Protein AF-A0A7S1VIX2-F1 (afdb_monomer_lite)

Structure (mmCIF, N/CA/C/O backbone):
data_AF-A0A7S1VIX2-F1
#
_entry.id   AF-A0A7S1VIX2-F1
#
loop_
_atom_site.group_PDB
_atom_site.id
_atom_site.type_symbol
_atom_site.label_atom_id
_atom_site.label_alt_id
_atom_site.label_comp_id
_atom_site.label_asym_id
_atom_site.label_entity_id
_atom_site.label_seq_id
_atom_site.pdbx_PDB_ins_code
_atom_site.Cartn_x
_atom_site.Cartn_y
_atom_site.Cartn_z
_atom_site.occupancy
_atom_site.B_iso_or_equiv
_atom_site.auth_seq_id
_atom_site.auth_comp_id
_atom_site.auth_asym_id
_atom_site.auth_atom_id
_atom_site.pdbx_PDB_model_num
ATOM 1 N N . VAL A 1 1 ? -20.761 10.353 17.813 1.00 47.69 1 VAL A N 1
ATOM 2 C CA . VAL A 1 1 ? -19.403 9.848 17.461 1.00 47.69 1 VAL A CA 1
ATOM 3 C C . VAL A 1 1 ? -19.375 8.431 16.841 1.00 47.69 1 VAL A C 1
ATOM 5 O O . VAL A 1 1 ? -18.425 8.105 16.147 1.00 47.69 1 VAL A O 1
ATOM 8 N N . ARG A 1 2 ? -20.402 7.570 16.990 1.00 49.16 2 ARG A N 1
ATOM 9 C CA . ARG A 1 2 ? -20.325 6.138 16.586 1.00 49.16 2 ARG A CA 1
ATOM 10 C C . ARG A 1 2 ? -20.487 5.814 15.085 1.00 49.16 2 ARG A C 1
ATOM 12 O O . ARG A 1 2 ? -20.202 4.689 14.684 1.00 49.16 2 ARG A O 1
ATOM 19 N N . GLN A 1 3 ? -20.930 6.754 14.248 1.00 45.91 3 GLN A N 1
ATOM 20 C CA . GLN A 1 3 ? -21.204 6.494 12.823 1.00 45.91 3 GLN A CA 1
ATOM 21 C C . GLN A 1 3 ? -19.994 6.694 11.903 1.00 45.91 3 GLN A C 1
ATOM 23 O O . GLN A 1 3 ? -19.964 6.098 10.833 1.00 45.91 3 GLN A O 1
ATOM 28 N N . VAL A 1 4 ? -18.991 7.478 12.308 1.00 48.91 4 VAL A N 1
ATOM 29 C CA . VAL A 1 4 ? -17.835 7.845 11.463 1.00 48.91 4 VAL A CA 1
ATOM 30 C C . VAL A 1 4 ? -16.876 6.663 11.258 1.00 48.91 4 VAL A C 1
ATOM 32 O O . VAL A 1 4 ? -16.377 6.440 10.160 1.00 48.91 4 VAL A O 1
ATOM 35 N N . GLY A 1 5 ? -16.702 5.813 12.274 1.00 53.97 5 GLY A N 1
ATOM 36 C CA . GLY A 1 5 ? -15.805 4.654 12.192 1.00 53.97 5 GLY A CA 1
ATOM 37 C C . GLY A 1 5 ? -16.260 3.552 11.226 1.00 53.97 5 GLY A C 1
ATOM 38 O O . GLY A 1 5 ? -15.424 2.823 10.701 1.00 53.97 5 GLY A O 1
ATOM 39 N N . LYS A 1 6 ? -17.567 3.418 10.950 1.00 57.16 6 LYS A N 1
ATOM 40 C CA . LYS A 1 6 ? -18.074 2.400 10.008 1.00 57.16 6 LYS A CA 1
ATOM 41 C C . LYS A 1 6 ? -17.851 2.786 8.542 1.00 57.16 6 LYS A C 1
ATOM 43 O O . LYS A 1 6 ? -17.625 1.895 7.731 1.00 57.16 6 LYS A O 1
ATOM 48 N N . GLN A 1 7 ? -17.881 4.083 8.233 1.00 62.62 7 GLN A N 1
ATOM 49 C CA . GLN A 1 7 ? -17.789 4.619 6.865 1.00 62.62 7 GLN A CA 1
ATOM 50 C C . GLN A 1 7 ? -16.402 4.349 6.278 1.00 62.62 7 GLN A C 1
ATOM 52 O O . GLN A 1 7 ? -16.271 3.785 5.198 1.00 62.62 7 GLN A O 1
ATOM 57 N N . TYR A 1 8 ? -15.360 4.637 7.060 1.00 70.38 8 TYR A N 1
ATOM 58 C CA . TYR A 1 8 ? -13.983 4.428 6.624 1.00 70.38 8 TYR A CA 1
ATOM 59 C C . TYR A 1 8 ? -13.541 2.973 6.712 1.00 70.38 8 TYR A C 1
ATOM 61 O O . TYR A 1 8 ? -12.614 2.583 6.017 1.00 70.38 8 TYR A O 1
ATOM 69 N N . ARG A 1 9 ? -14.207 2.135 7.518 1.00 73.44 9 ARG A N 1
ATOM 70 C CA . ARG A 1 9 ? -13.800 0.737 7.718 1.00 73.44 9 ARG A CA 1
ATOM 71 C C . ARG A 1 9 ? -13.760 -0.055 6.412 1.00 73.44 9 ARG A C 1
ATOM 73 O O . ARG A 1 9 ? -12.825 -0.824 6.209 1.00 73.44 9 ARG A O 1
ATOM 80 N N . ALA A 1 10 ? -14.751 0.119 5.541 1.00 78.31 10 ALA A N 1
ATOM 81 C CA . ALA A 1 10 ? -14.788 -0.574 4.255 1.00 78.31 10 ALA A CA 1
ATOM 82 C C . ALA A 1 10 ? -13.677 -0.083 3.312 1.00 78.31 10 ALA A C 1
ATOM 84 O O . ALA A 1 10 ? -12.985 -0.900 2.706 1.00 78.31 10 ALA A O 1
ATOM 85 N N . GLU A 1 11 ? -13.457 1.233 3.242 1.00 79.88 11 GLU A N 1
ATOM 86 C CA . GLU A 1 11 ? -12.417 1.841 2.403 1.00 79.88 11 GLU A CA 1
ATOM 87 C C . GLU A 1 11 ? -11.014 1.414 2.856 1.00 79.88 11 GLU A C 1
ATOM 89 O O . GLU A 1 11 ? -10.223 0.930 2.048 1.00 79.88 11 GLU A O 1
ATOM 94 N N . ILE A 1 12 ? -10.767 1.473 4.165 1.00 78.88 12 ILE A N 1
ATOM 95 C CA . ILE A 1 12 ? -9.561 1.009 4.860 1.00 78.88 12 ILE A CA 1
ATOM 96 C C . ILE A 1 12 ? -9.289 -0.462 4.522 1.00 78.88 12 ILE A C 1
ATOM 98 O O . ILE A 1 12 ? -8.222 -0.791 4.009 1.00 78.88 12 ILE A O 1
ATOM 102 N N . LEU A 1 13 ? -10.266 -1.355 4.704 1.00 82.81 13 LEU A N 1
ATOM 103 C CA . LEU A 1 13 ? -10.099 -2.772 4.356 1.00 82.81 13 LEU A CA 1
ATOM 104 C C . LEU A 1 13 ? -9.844 -2.989 2.857 1.00 82.81 13 LEU A C 1
ATOM 106 O O . LEU A 1 13 ? -9.081 -3.884 2.491 1.00 82.81 13 LEU A O 1
ATOM 110 N N . SER A 1 14 ? -10.461 -2.183 1.988 1.00 85.75 14 SER A N 1
ATOM 111 C CA . SER A 1 14 ? -10.232 -2.262 0.543 1.00 85.75 14 SER A CA 1
ATOM 112 C C . SER A 1 14 ? -8.808 -1.843 0.165 1.00 85.75 14 SER A C 1
ATOM 114 O O . SER A 1 14 ? -8.181 -2.511 -0.654 1.00 85.75 14 SER A O 1
ATOM 116 N N . LEU A 1 15 ? -8.278 -0.788 0.791 1.00 84.75 15 LEU A N 1
ATOM 117 C CA . LEU A 1 15 ? -6.915 -0.302 0.579 1.00 84.75 15 LEU A CA 1
ATOM 118 C C . LEU A 1 15 ? -5.894 -1.304 1.109 1.00 84.75 15 LEU A C 1
ATOM 120 O O . LEU A 1 15 ? -4.970 -1.662 0.389 1.00 84.75 15 LEU A O 1
ATOM 124 N N . TYR A 1 16 ? -6.123 -1.846 2.305 1.00 85.31 16 TYR A N 1
ATOM 125 C CA . TYR A 1 16 ? -5.281 -2.896 2.875 1.00 85.31 16 TYR A CA 1
ATOM 126 C C . TYR A 1 16 ? -5.134 -4.091 1.930 1.00 85.31 16 TYR A C 1
ATOM 128 O O . TYR A 1 16 ? -4.024 -4.541 1.656 1.00 85.31 16 TYR A O 1
ATOM 136 N N . ARG A 1 17 ? -6.249 -4.572 1.363 1.00 88.50 17 ARG A N 1
ATOM 137 C CA . ARG A 1 17 ? -6.225 -5.665 0.380 1.00 88.50 17 ARG A CA 1
ATOM 138 C C . ARG A 1 17 ? -5.416 -5.305 -0.865 1.00 88.50 17 ARG A C 1
ATOM 140 O O . ARG A 1 17 ? -4.643 -6.141 -1.322 1.00 88.50 17 ARG A O 1
ATOM 147 N N . ARG A 1 18 ? -5.553 -4.080 -1.384 1.00 89.50 18 ARG A N 1
ATOM 148 C CA . ARG A 1 18 ? -4.775 -3.614 -2.545 1.00 89.50 18 ARG A CA 1
ATOM 149 C C . ARG A 1 18 ? -3.280 -3.533 -2.241 1.00 89.50 18 ARG A C 1
ATOM 151 O O . ARG A 1 18 ? -2.490 -3.968 -3.071 1.00 89.50 18 ARG A O 1
ATOM 158 N N . CYS A 1 19 ? -2.887 -3.055 -1.059 1.00 88.06 19 CYS A N 1
ATOM 159 C CA . CYS A 1 19 ? -1.480 -3.024 -0.649 1.00 88.06 19 CYS A CA 1
ATOM 160 C C . CYS A 1 19 ? -0.888 -4.438 -0.581 1.00 88.06 19 CYS A C 1
ATOM 162 O O . CYS A 1 19 ? 0.170 -4.686 -1.153 1.00 88.06 19 CYS A O 1
ATOM 164 N N . LEU A 1 20 ? -1.604 -5.395 0.023 1.00 90.00 20 LEU A N 1
ATOM 165 C CA . LEU A 1 20 ? -1.158 -6.793 0.067 1.00 90.00 20 LEU A CA 1
ATOM 166 C C . LEU A 1 20 ? -1.050 -7.414 -1.333 1.00 90.00 20 LEU A C 1
ATOM 168 O O . LEU A 1 20 ? -0.081 -8.106 -1.633 1.00 90.00 20 LEU A O 1
ATOM 172 N N . GLN A 1 21 ? -2.029 -7.160 -2.205 1.00 90.94 21 GLN A N 1
ATOM 173 C CA . GLN A 1 21 ? -1.991 -7.626 -3.592 1.00 90.94 21 GLN A CA 1
ATOM 174 C C . GLN A 1 21 ? -0.804 -7.033 -4.355 1.00 90.94 21 GLN A C 1
ATOM 176 O O . GLN A 1 21 ? -0.125 -7.759 -5.074 1.00 90.94 21 GLN A O 1
ATOM 181 N N . SER A 1 22 ? -0.520 -5.743 -4.170 1.00 88.69 22 SER A N 1
ATOM 182 C CA . SER A 1 22 ? 0.626 -5.082 -4.796 1.00 88.69 22 SER A CA 1
ATOM 183 C C . SER A 1 22 ? 1.956 -5.634 -4.277 1.00 88.69 22 SER A C 1
ATOM 185 O O . SER A 1 22 ? 2.867 -5.873 -5.068 1.00 88.69 22 SER A O 1
ATOM 187 N N . ALA A 1 23 ? 2.056 -5.924 -2.975 1.00 89.38 23 ALA A N 1
ATOM 188 C CA . ALA A 1 23 ? 3.252 -6.524 -2.381 1.00 89.38 23 ALA A CA 1
ATOM 189 C C . ALA A 1 23 ? 3.515 -7.927 -2.937 1.00 89.38 23 ALA A C 1
ATOM 191 O O . ALA A 1 23 ? 4.654 -8.276 -3.226 1.00 89.38 23 ALA A O 1
ATOM 192 N N . ASN A 1 24 ? 2.460 -8.705 -3.190 1.00 89.31 24 ASN A N 1
ATOM 193 C CA . ASN A 1 24 ? 2.585 -10.023 -3.816 1.00 89.31 24 ASN A CA 1
ATOM 194 C C . ASN A 1 24 ? 3.068 -9.980 -5.275 1.00 89.31 24 ASN A C 1
ATOM 196 O O . ASN A 1 24 ? 3.536 -10.996 -5.777 1.00 89.31 24 ASN A O 1
ATOM 200 N N . ARG A 1 25 ? 2.995 -8.826 -5.954 1.00 90.88 25 ARG A N 1
ATOM 201 C CA . ARG A 1 25 ? 3.554 -8.640 -7.307 1.00 90.88 25 ARG A CA 1
ATOM 202 C C . ARG A 1 25 ? 5.060 -8.351 -7.299 1.00 90.88 25 ARG A C 1
ATOM 204 O O . ARG A 1 25 ? 5.653 -8.203 -8.370 1.00 90.88 25 ARG A O 1
ATOM 211 N N . ILE A 1 26 ? 5.676 -8.230 -6.121 1.00 89.00 26 ILE A N 1
ATOM 212 C CA . ILE A 1 26 ? 7.122 -8.047 -5.984 1.00 89.00 26 ILE A CA 1
ATOM 213 C C . ILE A 1 26 ? 7.807 -9.408 -6.209 1.00 89.00 26 ILE A C 1
ATOM 215 O O . ILE A 1 26 ? 7.519 -10.358 -5.470 1.00 89.00 26 ILE A O 1
ATOM 219 N N . PRO A 1 27 ? 8.692 -9.524 -7.218 1.00 85.56 27 PRO A N 1
ATOM 220 C CA . PRO A 1 27 ? 9.361 -10.782 -7.543 1.00 85.56 27 PRO A CA 1
ATOM 221 C C . PRO A 1 27 ? 10.390 -11.180 -6.479 1.00 85.56 27 PRO A C 1
ATOM 223 O O . PRO A 1 27 ? 10.502 -12.359 -6.156 1.00 85.56 27 PRO A O 1
ATOM 226 N N . ASP A 1 28 ? 11.081 -10.201 -5.890 1.00 92.75 28 ASP A N 1
ATOM 227 C CA . 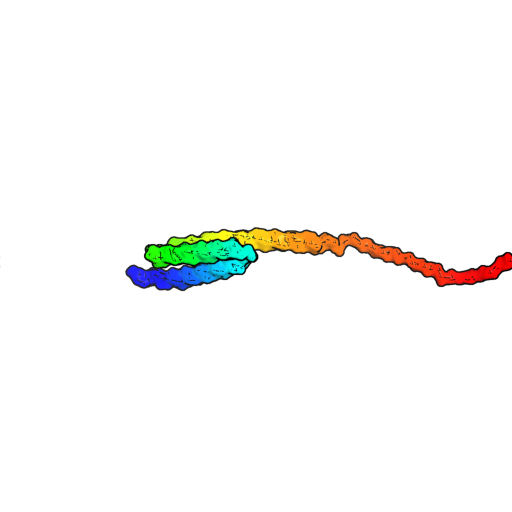ASP A 1 28 ? 12.047 -10.418 -4.814 1.00 92.75 28 ASP A CA 1
ATOM 228 C C . ASP A 1 28 ? 11.348 -10.824 -3.506 1.00 92.75 28 ASP A C 1
ATOM 230 O O . ASP A 1 28 ? 10.479 -10.113 -2.994 1.00 92.75 28 ASP A O 1
ATOM 234 N N . GLU A 1 29 ? 11.729 -11.980 -2.962 1.00 89.12 29 GLU A N 1
ATOM 235 C CA . GLU A 1 29 ? 11.126 -12.552 -1.756 1.00 89.12 29 GLU A CA 1
ATOM 236 C C . GLU A 1 29 ? 11.381 -11.741 -0.489 1.00 89.12 29 GLU A C 1
ATOM 238 O O . GLU A 1 29 ? 10.472 -11.581 0.330 1.00 89.12 29 GLU A O 1
ATOM 243 N N . SER A 1 30 ? 12.588 -11.200 -0.344 1.00 89.31 30 SER A N 1
ATOM 244 C CA . SER A 1 30 ? 12.987 -10.411 0.819 1.00 89.31 30 SER A CA 1
ATOM 245 C C . SER A 1 30 ? 12.236 -9.081 0.848 1.00 89.31 30 SER A C 1
ATOM 247 O O . SER A 1 30 ? 11.616 -8.720 1.851 1.00 89.31 30 SER A O 1
ATOM 249 N N . GLN A 1 31 ? 12.181 -8.388 -0.292 1.00 83.50 31 GLN A N 1
ATOM 250 C CA . GLN A 1 31 ? 11.416 -7.156 -0.442 1.00 83.50 31 GLN A CA 1
ATOM 251 C C . GLN A 1 31 ? 9.918 -7.409 -0.289 1.00 83.50 31 GLN A C 1
ATOM 253 O O . GLN A 1 31 ? 9.238 -6.638 0.388 1.00 83.50 31 GLN A O 1
ATOM 258 N N . ARG A 1 32 ? 9.389 -8.499 -0.857 1.00 92.88 32 ARG A N 1
ATOM 259 C CA . ARG A 1 32 ? 7.985 -8.888 -0.678 1.00 92.88 32 ARG A CA 1
ATOM 260 C C . ARG A 1 32 ? 7.651 -9.086 0.799 1.00 92.88 32 ARG A C 1
ATOM 262 O O . ARG A 1 32 ? 6.664 -8.523 1.271 1.00 92.88 32 ARG A O 1
ATOM 269 N N . ALA A 1 33 ? 8.468 -9.841 1.532 1.00 89.19 33 ALA A N 1
ATOM 270 C CA . ALA A 1 33 ? 8.276 -10.069 2.962 1.00 89.19 33 ALA A CA 1
ATOM 271 C C . ALA A 1 33 ? 8.340 -8.758 3.761 1.00 89.19 33 ALA A C 1
ATOM 273 O O . ALA A 1 33 ? 7.456 -8.495 4.577 1.00 89.19 33 ALA A O 1
ATOM 274 N N . MET A 1 34 ? 9.321 -7.900 3.464 1.00 90.94 34 MET A N 1
ATOM 275 C CA . MET A 1 34 ? 9.466 -6.585 4.090 1.00 90.94 34 MET A CA 1
ATOM 276 C C . MET A 1 34 ? 8.222 -5.710 3.875 1.00 90.94 34 MET A C 1
ATOM 278 O O . MET A 1 34 ? 7.677 -5.174 4.839 1.00 90.94 34 MET A O 1
ATOM 282 N N . TYR A 1 35 ? 7.735 -5.583 2.636 1.00 87.75 35 TYR A N 1
ATOM 283 C CA . TYR A 1 35 ? 6.557 -4.764 2.334 1.00 87.75 35 TYR A CA 1
ATOM 284 C C . TYR A 1 35 ? 5.277 -5.333 2.952 1.00 87.75 35 TYR A C 1
ATOM 286 O O . TYR A 1 35 ? 4.468 -4.572 3.483 1.00 87.75 35 TYR A O 1
ATOM 294 N N . LEU A 1 36 ? 5.101 -6.658 2.947 1.00 89.00 36 LEU A N 1
ATOM 295 C CA . LEU A 1 36 ? 3.965 -7.302 3.611 1.00 89.00 36 LEU A CA 1
ATOM 296 C C . LEU A 1 36 ? 3.953 -7.011 5.115 1.00 89.00 36 LEU A C 1
ATOM 298 O O . LEU A 1 36 ? 2.897 -6.685 5.666 1.00 89.00 36 LEU A O 1
ATOM 302 N N . GLU A 1 37 ? 5.107 -7.102 5.773 1.00 90.38 37 GLU A N 1
ATOM 303 C CA . GLU A 1 37 ? 5.217 -6.857 7.209 1.00 90.38 37 GLU A CA 1
ATOM 304 C C . GLU A 1 37 ? 5.036 -5.376 7.551 1.00 90.38 37 GLU A C 1
ATOM 306 O O . GLU A 1 37 ? 4.320 -5.040 8.497 1.00 90.38 37 GLU A O 1
ATOM 311 N N . TYR A 1 38 ? 5.582 -4.475 6.732 1.00 86.44 38 TYR A N 1
ATOM 312 C CA . TYR A 1 38 ? 5.395 -3.034 6.885 1.00 86.44 38 TYR A CA 1
ATOM 313 C C . TYR A 1 38 ? 3.918 -2.633 6.751 1.00 86.44 38 TYR A C 1
ATOM 315 O O . TYR A 1 38 ? 3.377 -1.927 7.608 1.00 86.44 38 TYR A O 1
ATOM 323 N N . THR A 1 39 ? 3.219 -3.154 5.735 1.00 86.81 39 THR A N 1
ATOM 324 C CA . THR A 1 39 ? 1.782 -2.919 5.543 1.00 86.81 39 THR A CA 1
ATOM 325 C C . THR A 1 39 ? 0.954 -3.480 6.704 1.00 86.81 39 THR A C 1
ATOM 327 O O . THR A 1 39 ? 0.031 -2.812 7.169 1.00 86.81 39 THR A O 1
ATOM 330 N N . ARG A 1 40 ? 1.272 -4.678 7.214 1.00 87.56 40 ARG A N 1
ATOM 331 C CA . ARG A 1 40 ? 0.586 -5.274 8.379 1.00 87.56 40 ARG A CA 1
ATOM 332 C C . ARG A 1 40 ? 0.791 -4.454 9.650 1.00 87.56 40 ARG A C 1
ATOM 334 O O . ARG A 1 40 ? -0.176 -4.190 10.367 1.00 87.56 40 ARG A O 1
ATOM 341 N N . SER A 1 41 ? 2.029 -4.043 9.904 1.00 84.12 41 SER A N 1
ATOM 342 C CA . SER A 1 41 ? 2.429 -3.298 11.099 1.00 84.12 41 SER A CA 1
ATOM 343 C C . SER A 1 41 ? 1.767 -1.925 11.149 1.00 84.12 41 SER A C 1
ATOM 345 O O . SER A 1 41 ? 1.126 -1.598 12.149 1.00 84.12 41 SER A O 1
ATOM 347 N N . GLY A 1 42 ? 1.820 -1.170 10.044 1.00 79.38 42 GLY A N 1
ATOM 348 C CA . GLY A 1 42 ? 1.170 0.139 9.947 1.00 79.38 42 GLY A CA 1
ATOM 349 C C . GLY A 1 42 ? -0.335 0.050 10.199 1.00 79.38 42 GLY A C 1
ATOM 350 O O . GLY A 1 42 ? -0.889 0.803 10.997 1.00 79.38 42 GLY A O 1
ATOM 351 N N . PHE A 1 43 ? -0.997 -0.957 9.624 1.00 77.50 43 PHE A N 1
ATOM 352 C CA . PHE A 1 43 ? -2.432 -1.151 9.820 1.00 77.50 43 PHE A CA 1
ATOM 353 C C . PHE A 1 43 ? -2.819 -1.521 11.252 1.00 77.50 43 PHE A C 1
ATOM 355 O O . PHE A 1 43 ? -3.862 -1.090 11.752 1.00 77.50 43 PHE A O 1
ATOM 362 N N . ARG A 1 44 ? -2.001 -2.346 11.912 1.00 77.19 44 ARG A N 1
ATOM 363 C CA . ARG A 1 44 ? -2.230 -2.763 13.298 1.00 77.19 44 ARG A CA 1
ATOM 364 C C . ARG A 1 44 ? -2.106 -1.570 14.242 1.00 77.19 44 ARG A C 1
ATOM 366 O O . ARG A 1 44 ? -3.003 -1.356 15.055 1.00 77.19 44 ARG A O 1
ATOM 373 N N . GLN A 1 45 ? -1.068 -0.761 14.050 1.00 69.38 45 GLN A N 1
ATOM 374 C CA 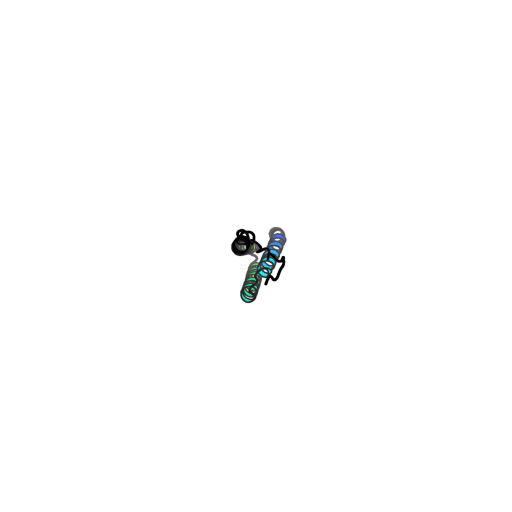. GLN A 1 45 ? -0.783 0.420 14.859 1.00 69.38 45 GLN A CA 1
ATOM 375 C C . GLN A 1 45 ? -1.884 1.484 14.716 1.00 69.38 45 GLN A C 1
ATOM 377 O O . GLN A 1 45 ? -2.382 2.004 15.712 1.00 69.38 45 GLN A O 1
ATOM 382 N N . SER A 1 46 ? -2.384 1.733 13.501 1.00 63.78 46 SER A N 1
ATOM 383 C CA . SER A 1 46 ? -3.500 2.671 13.322 1.00 63.78 46 SER A CA 1
ATOM 384 C C . SER A 1 46 ? -4.843 2.149 13.849 1.00 63.78 46 SER A C 1
ATOM 386 O O . SER A 1 46 ? -5.714 2.942 14.211 1.00 63.78 46 SER A O 1
ATOM 388 N N . ARG A 1 47 ? -5.036 0.821 13.903 1.00 65.06 47 ARG A N 1
ATOM 389 C CA . ARG A 1 47 ? -6.240 0.208 14.489 1.00 65.06 47 ARG A CA 1
ATOM 390 C C . ARG A 1 47 ? -6.282 0.379 16.007 1.00 65.06 47 ARG A C 1
ATOM 392 O O . ARG A 1 47 ? -7.370 0.553 16.548 1.00 65.06 47 ARG A O 1
ATOM 399 N N . GLU A 1 48 ? -5.129 0.330 16.667 1.00 63.69 48 GLU A N 1
ATOM 400 C CA . GLU A 1 48 ? -5.000 0.550 18.113 1.00 63.69 48 GLU A CA 1
ATOM 401 C C . GLU A 1 48 ? -5.177 2.023 18.494 1.00 63.69 48 GLU A C 1
ATOM 403 O O . GLU A 1 48 ? -5.800 2.319 19.509 1.00 63.69 48 GLU A O 1
ATOM 408 N N . LEU A 1 49 ? -4.726 2.949 17.643 1.00 58.81 49 LEU A N 1
ATOM 409 C CA . LEU A 1 49 ? -4.810 4.390 17.904 1.00 58.81 49 LEU A CA 1
ATOM 410 C C . LEU A 1 49 ? -6.170 5.021 17.551 1.00 58.81 49 LEU A C 1
ATOM 412 O O . LEU A 1 49 ? -6.393 6.198 17.814 1.00 58.81 49 LEU A O 1
ATOM 416 N N . GLY A 1 50 ? -7.097 4.279 16.935 1.00 63.75 50 GLY A N 1
ATOM 417 C CA . GLY A 1 50 ? -8.387 4.827 16.489 1.00 63.75 50 GLY A CA 1
ATOM 418 C C . GLY A 1 50 ? -8.280 5.858 15.350 1.00 63.75 50 GLY A C 1
ATOM 419 O O . GLY A 1 50 ? -9.294 6.412 14.917 1.00 63.75 50 GLY A O 1
ATOM 420 N N . GLU A 1 51 ? -7.081 6.087 14.809 1.00 66.06 51 GLU A N 1
ATOM 421 C CA . GLU A 1 51 ? -6.783 7.074 13.766 1.00 66.06 51 GLU A CA 1
ATOM 422 C C . GLU A 1 51 ? -7.044 6.512 12.360 1.00 66.06 51 GLU A C 1
ATOM 424 O O . GLU A 1 51 ? -6.171 6.461 11.493 1.00 66.06 51 GLU A O 1
ATOM 429 N N . ALA A 1 52 ? -8.290 6.105 12.112 1.00 65.75 52 ALA A N 1
ATOM 430 C CA . ALA A 1 52 ? -8.740 5.556 10.830 1.00 65.75 52 ALA A CA 1
ATOM 431 C C . ALA A 1 52 ? -8.355 6.441 9.623 1.00 65.75 52 ALA A C 1
ATOM 433 O O . ALA A 1 52 ? -8.025 5.932 8.556 1.00 65.75 52 ALA A O 1
ATOM 434 N N . LYS A 1 53 ? -8.356 7.769 9.799 1.00 66.44 53 LYS A N 1
ATOM 435 C CA . LYS A 1 53 ? -8.017 8.737 8.746 1.00 66.44 53 LYS A CA 1
ATOM 436 C C . LYS A 1 53 ? -6.525 8.737 8.393 1.00 66.44 53 LYS A C 1
ATOM 438 O O . LYS A 1 53 ? -6.190 8.829 7.217 1.00 66.44 53 LYS A O 1
ATOM 443 N N . ARG A 1 54 ? -5.644 8.589 9.387 1.00 71.62 54 ARG A N 1
ATOM 444 C CA . ARG A 1 54 ? -4.190 8.551 9.181 1.00 71.62 54 ARG A CA 1
ATOM 445 C C . ARG A 1 54 ? -3.757 7.243 8.523 1.00 71.62 54 ARG A C 1
ATOM 447 O O . ARG A 1 54 ? -3.027 7.274 7.544 1.00 71.62 54 ARG A O 1
ATOM 454 N N . ALA A 1 55 ? -4.345 6.123 8.951 1.00 68.50 55 ALA A N 1
ATOM 455 C CA . ALA A 1 55 ? -4.168 4.815 8.309 1.00 68.50 55 ALA A CA 1
ATOM 456 C C . ALA A 1 55 ? -4.503 4.843 6.810 1.00 68.50 55 ALA A C 1
ATOM 458 O O . ALA A 1 55 ? -3.842 4.217 5.985 1.00 68.50 55 ALA A O 1
ATOM 459 N N . LEU A 1 56 ? -5.581 5.554 6.470 1.00 70.44 56 LEU A N 1
ATOM 460 C CA . LEU A 1 56 ? -6.087 5.670 5.109 1.00 70.44 56 LEU A CA 1
ATOM 461 C C . LEU A 1 56 ? -5.129 6.487 4.235 1.00 70.44 56 LEU A C 1
ATOM 463 O O . LEU A 1 56 ? -4.914 6.134 3.078 1.00 70.44 56 LEU A O 1
ATOM 467 N N . GLN A 1 57 ? -4.535 7.538 4.798 1.00 79.44 57 GLN A N 1
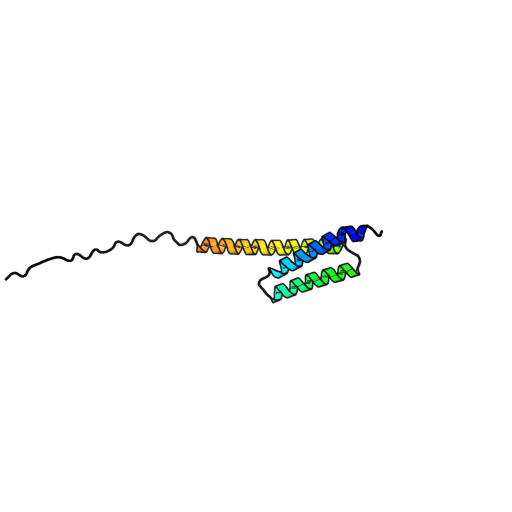ATOM 468 C CA . GLN A 1 57 ? -3.538 8.352 4.114 1.00 79.44 57 GLN A CA 1
ATOM 469 C C . GLN A 1 57 ? -2.230 7.580 3.896 1.00 79.44 57 GLN A C 1
ATOM 471 O O . GLN A 1 57 ? -1.803 7.449 2.752 1.00 79.44 57 GLN A O 1
ATOM 476 N N . ASP A 1 58 ? -1.686 6.946 4.936 1.00 78.44 58 ASP A N 1
ATOM 477 C CA . ASP A 1 58 ? -0.461 6.142 4.828 1.00 78.44 58 ASP A CA 1
ATOM 478 C C . ASP A 1 58 ? -0.616 4.990 3.819 1.00 78.44 58 ASP A C 1
ATOM 480 O O . ASP A 1 58 ? 0.278 4.725 3.011 1.00 78.44 58 ASP A O 1
ATOM 484 N N . ALA A 1 59 ? -1.773 4.315 3.817 1.00 77.19 59 ALA A N 1
ATOM 485 C CA . ALA A 1 59 ? -2.058 3.241 2.867 1.00 77.19 59 ALA A CA 1
ATOM 486 C C . ALA A 1 59 ? -2.148 3.743 1.416 1.00 77.19 59 ALA A C 1
ATOM 488 O O . ALA A 1 59 ? -1.692 3.048 0.506 1.00 77.19 59 ALA A O 1
ATOM 489 N N . LYS A 1 60 ? -2.711 4.940 1.186 1.00 82.94 60 LYS A N 1
ATOM 490 C CA . LYS A 1 60 ? -2.753 5.564 -0.148 1.00 82.94 60 LYS A CA 1
ATOM 491 C C . LYS A 1 60 ? -1.348 5.895 -0.641 1.00 82.94 60 LYS A C 1
ATOM 493 O O . LYS A 1 60 ? -0.994 5.487 -1.742 1.00 82.94 60 LYS A O 1
ATOM 498 N N . GLU A 1 61 ? -0.527 6.522 0.194 1.00 85.75 61 GLU A N 1
ATOM 499 C CA . GLU A 1 61 ? 0.852 6.867 -0.167 1.00 85.75 61 GLU A CA 1
ATOM 500 C C . GLU A 1 61 ? 1.717 5.626 -0.435 1.00 85.75 61 GLU A C 1
ATOM 502 O O . GLU A 1 61 ? 2.560 5.620 -1.332 1.00 85.75 61 GLU A O 1
ATOM 507 N N . GLN A 1 62 ? 1.537 4.547 0.336 1.00 83.69 62 GLN A N 1
ATOM 508 C CA . GLN A 1 62 ? 2.211 3.276 0.050 1.00 83.69 62 GLN A CA 1
ATOM 509 C C . GLN A 1 62 ? 1.782 2.706 -1.303 1.00 83.69 62 GLN A C 1
ATOM 511 O O . GLN A 1 62 ? 2.640 2.324 -2.097 1.00 83.69 62 GLN A O 1
ATOM 516 N N . LEU A 1 63 ? 0.479 2.684 -1.595 1.00 86.75 63 LEU A N 1
ATOM 517 C CA . LEU A 1 63 ? -0.033 2.163 -2.860 1.00 86.75 63 LEU A CA 1
ATOM 518 C C . LEU A 1 63 ? 0.484 2.967 -4.062 1.00 86.75 63 LEU A C 1
ATOM 520 O O . LEU A 1 63 ? 0.880 2.374 -5.064 1.00 86.75 63 LEU A O 1
ATOM 524 N N . GLU A 1 64 ? 0.519 4.296 -3.957 1.00 87.31 64 GLU A N 1
ATOM 525 C CA . GLU A 1 64 ? 1.065 5.175 -4.997 1.00 87.31 64 GLU A CA 1
ATOM 526 C C . GLU A 1 64 ? 2.548 4.901 -5.253 1.00 87.31 64 GLU A C 1
ATOM 528 O O . GLU A 1 64 ? 2.941 4.706 -6.404 1.00 87.31 64 GLU A O 1
ATOM 533 N N . ARG A 1 65 ? 3.357 4.781 -4.192 1.00 85.62 65 ARG A N 1
ATOM 534 C CA . ARG A 1 65 ? 4.779 4.423 -4.314 1.00 85.62 65 ARG A CA 1
ATOM 535 C C . ARG A 1 65 ? 4.967 3.080 -5.013 1.00 85.62 65 ARG A C 1
ATOM 537 O O . ARG A 1 65 ? 5.787 2.970 -5.919 1.00 85.62 65 ARG A O 1
ATOM 544 N N . MET A 1 66 ? 4.193 2.065 -4.636 1.00 82.88 66 MET A N 1
ATOM 545 C CA . MET A 1 66 ? 4.295 0.744 -5.259 1.00 82.88 66 MET A CA 1
ATOM 546 C C . MET A 1 66 ? 3.892 0.775 -6.733 1.00 82.88 66 MET A C 1
ATOM 548 O O . MET A 1 66 ? 4.587 0.201 -7.565 1.00 82.88 66 MET A O 1
ATOM 552 N N . ASN A 1 67 ? 2.800 1.465 -7.068 1.00 84.31 67 ASN A N 1
ATOM 553 C CA . ASN A 1 67 ? 2.357 1.607 -8.453 1.00 84.31 67 ASN A CA 1
ATOM 554 C C . ASN A 1 67 ? 3.396 2.333 -9.308 1.00 84.31 67 ASN A C 1
ATOM 556 O O . ASN A 1 67 ? 3.638 1.913 -10.435 1.00 84.31 67 ASN A O 1
ATOM 560 N N . TYR A 1 68 ? 4.040 3.364 -8.760 1.00 85.81 68 TYR A N 1
ATOM 561 C CA . TYR A 1 68 ? 5.136 4.059 -9.427 1.00 85.81 68 TYR A CA 1
ATOM 562 C C . TYR A 1 68 ? 6.317 3.121 -9.714 1.00 85.81 68 TYR A C 1
ATOM 564 O O . TYR A 1 68 ? 6.810 3.061 -10.838 1.00 85.81 68 TYR A O 1
ATOM 572 N N . TYR A 1 69 ? 6.746 2.316 -8.739 1.00 85.12 69 TYR A N 1
ATOM 573 C CA . TYR A 1 69 ? 7.819 1.348 -8.984 1.00 85.12 69 TYR A CA 1
ATOM 574 C C . TYR A 1 69 ? 7.432 0.288 -10.021 1.00 85.12 69 TYR A C 1
ATOM 576 O O . TYR A 1 69 ? 8.251 -0.048 -10.880 1.00 85.12 69 TYR A O 1
ATOM 584 N N . HIS A 1 70 ? 6.189 -0.204 -9.989 1.00 83.50 70 HIS A N 1
ATOM 585 C CA . HIS A 1 70 ? 5.690 -1.144 -10.996 1.00 83.50 70 HIS A CA 1
ATOM 586 C C . HIS A 1 70 ? 5.652 -0.516 -12.389 1.00 83.50 70 HIS A C 1
ATOM 588 O O . HIS A 1 70 ? 6.088 -1.161 -13.335 1.00 83.50 70 HIS A O 1
ATOM 594 N N . SER A 1 71 ? 5.212 0.738 -12.530 1.00 84.81 71 SER A N 1
ATOM 595 C CA . SER A 1 71 ? 5.144 1.396 -13.840 1.00 84.81 71 SER A CA 1
ATOM 596 C C . SER A 1 71 ? 6.528 1.596 -14.452 1.00 84.81 71 SER A C 1
ATOM 598 O O . SER A 1 71 ? 6.717 1.336 -15.636 1.00 84.81 71 SER A O 1
ATOM 600 N N . ILE A 1 72 ? 7.517 1.993 -13.644 1.00 86.75 72 ILE A N 1
ATOM 601 C CA . ILE A 1 72 ? 8.906 2.125 -14.101 1.00 86.75 72 ILE A CA 1
ATOM 602 C C . ILE A 1 72 ? 9.480 0.761 -14.506 1.00 86.75 72 ILE A C 1
ATOM 604 O O . ILE A 1 72 ? 10.194 0.666 -15.503 1.00 86.75 72 ILE A O 1
ATOM 608 N N . ARG A 1 73 ? 9.168 -0.307 -13.761 1.00 86.25 73 ARG A N 1
ATOM 609 C CA . ARG A 1 73 ? 9.623 -1.663 -14.096 1.00 86.25 73 ARG A CA 1
ATOM 610 C C . ARG A 1 73 ? 8.992 -2.172 -15.390 1.00 86.25 73 ARG A C 1
ATOM 612 O O . ARG A 1 73 ? 9.718 -2.601 -16.278 1.00 86.25 73 ARG A O 1
ATOM 619 N N . GLU A 1 74 ? 7.670 -2.071 -15.518 1.00 84.88 74 GLU A N 1
ATOM 620 C CA . GLU A 1 74 ? 6.937 -2.480 -16.721 1.00 84.88 74 GLU A CA 1
ATOM 621 C C . GLU A 1 74 ? 7.401 -1.692 -17.954 1.00 84.88 74 GLU A C 1
ATOM 623 O O . GLU A 1 74 ? 7.509 -2.257 -19.039 1.00 84.88 74 GLU A O 1
ATOM 628 N N . GLN A 1 75 ? 7.713 -0.401 -17.806 1.00 83.62 75 GLN A N 1
ATOM 629 C CA . GLN A 1 75 ? 8.253 0.404 -18.900 1.00 83.62 75 GLN A CA 1
ATOM 630 C C . GLN A 1 75 ? 9.641 -0.082 -19.339 1.00 83.62 75 GLN A C 1
ATOM 632 O O . GLN A 1 75 ? 9.860 -0.285 -20.532 1.00 83.62 75 GLN A O 1
ATOM 637 N N . LYS A 1 76 ? 10.544 -0.359 -18.390 1.00 81.44 76 LYS A N 1
ATOM 638 C CA . LYS A 1 76 ? 11.864 -0.937 -18.694 1.00 81.44 76 LYS A CA 1
ATOM 639 C C . LYS A 1 76 ? 11.763 -2.311 -19.357 1.00 81.44 76 LYS A C 1
ATOM 641 O O . LYS A 1 76 ? 12.513 -2.595 -20.285 1.00 81.44 76 LYS A O 1
ATOM 646 N N . GLU A 1 77 ? 10.838 -3.157 -18.904 1.00 80.06 77 GLU A N 1
ATOM 647 C CA . GLU A 1 77 ? 10.575 -4.465 -19.516 1.00 80.06 77 GLU A CA 1
ATOM 648 C C . GLU A 1 77 ? 10.081 -4.308 -20.966 1.00 80.06 77 GLU A C 1
ATOM 650 O O . GLU A 1 77 ? 10.589 -4.988 -21.858 1.00 80.06 77 GLU A O 1
ATOM 655 N N . ARG A 1 78 ? 9.166 -3.363 -21.235 1.00 79.44 78 ARG A N 1
ATOM 656 C CA . ARG A 1 78 ? 8.682 -3.073 -22.598 1.00 79.44 78 ARG A CA 1
ATOM 657 C C . ARG A 1 78 ? 9.793 -2.580 -23.517 1.00 79.44 78 ARG A C 1
ATOM 659 O O . ARG A 1 78 ? 9.921 -3.091 -24.628 1.00 79.44 78 ARG A O 1
ATOM 666 N N . GLU A 1 79 ? 10.604 -1.631 -23.059 1.00 78.19 79 GLU A N 1
ATOM 667 C CA . GLU A 1 79 ? 11.741 -1.100 -23.820 1.00 78.19 79 GLU A CA 1
ATOM 668 C C . GLU A 1 79 ? 12.766 -2.202 -24.139 1.00 78.19 79 GLU A C 1
ATOM 670 O O . GLU A 1 79 ? 13.217 -2.309 -25.279 1.00 78.19 79 GLU A O 1
ATOM 675 N N . ALA A 1 80 ? 13.054 -3.094 -23.184 1.00 73.12 80 ALA A N 1
ATOM 676 C CA . ALA A 1 80 ? 13.927 -4.246 -23.406 1.00 73.12 80 ALA A CA 1
ATOM 677 C C . ALA A 1 80 ? 13.347 -5.239 -24.433 1.00 73.12 80 ALA A C 1
ATOM 679 O O . ALA A 1 80 ? 14.069 -5.705 -25.314 1.00 73.12 80 ALA A O 1
ATOM 680 N N . THR A 1 81 ? 12.044 -5.537 -24.372 1.00 71.38 81 THR A N 1
ATOM 681 C CA . THR A 1 81 ? 11.392 -6.421 -25.359 1.00 71.38 81 THR A CA 1
ATOM 682 C C . THR A 1 81 ? 11.294 -5.803 -26.757 1.00 71.38 81 THR A C 1
ATOM 684 O O . THR A 1 81 ? 11.429 -6.520 -27.749 1.00 71.38 81 THR A O 1
ATOM 687 N N . ALA A 1 82 ? 11.116 -4.481 -26.855 1.00 71.12 82 ALA A N 1
ATOM 688 C CA . ALA A 1 82 ? 11.103 -3.761 -28.127 1.00 71.12 82 ALA A CA 1
ATOM 689 C C . ALA A 1 82 ? 12.499 -3.732 -28.773 1.00 71.12 82 ALA A C 1
ATOM 691 O O . ALA A 1 82 ? 12.626 -4.012 -29.963 1.00 71.12 82 ALA A O 1
ATOM 692 N N . ALA A 1 83 ? 13.553 -3.494 -27.983 1.00 64.19 83 ALA A N 1
ATOM 693 C CA . ALA A 1 83 ? 14.937 -3.569 -28.452 1.00 64.19 83 ALA A CA 1
ATOM 694 C C . ALA A 1 83 ? 15.330 -4.989 -28.904 1.00 64.19 83 ALA A C 1
ATOM 696 O O . ALA A 1 83 ? 16.080 -5.143 -29.863 1.00 64.19 83 ALA A O 1
ATOM 697 N N . ALA A 1 84 ? 14.789 -6.031 -28.262 1.00 59.94 84 ALA A N 1
ATOM 698 C CA . ALA A 1 84 ? 15.027 -7.421 -28.652 1.00 59.94 84 ALA A CA 1
ATOM 699 C C . ALA A 1 84 ? 14.291 -7.842 -29.943 1.00 59.94 84 ALA A C 1
ATOM 701 O O . ALA A 1 84 ? 14.782 -8.716 -30.653 1.00 59.94 84 ALA A O 1
ATOM 702 N N . SER A 1 85 ? 13.143 -7.231 -30.275 1.00 57.09 85 SER A N 1
ATOM 703 C CA . SER A 1 85 ? 12.400 -7.529 -31.518 1.00 57.09 85 SER A CA 1
ATOM 704 C C . SER A 1 85 ? 12.867 -6.721 -32.738 1.00 57.09 85 SER A C 1
ATOM 706 O O . SER A 1 85 ? 12.605 -7.125 -33.867 1.00 57.09 85 SER A O 1
ATOM 708 N N . GLY A 1 86 ? 13.588 -5.611 -32.546 1.00 50.84 86 GLY A N 1
ATOM 709 C CA . GLY A 1 86 ? 14.043 -4.720 -33.626 1.00 50.84 86 GLY A CA 1
ATOM 710 C C . GLY A 1 86 ? 15.265 -5.184 -34.433 1.00 50.84 86 GLY A C 1
ATOM 711 O O . GLY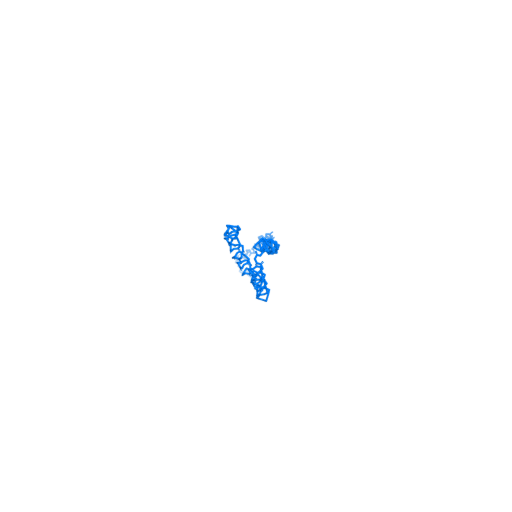 A 1 86 ? 15.784 -4.398 -35.215 1.00 50.84 86 GLY A O 1
ATOM 712 N N . ASN A 1 87 ? 15.747 -6.421 -34.259 1.00 50.09 87 ASN A N 1
ATOM 713 C CA . ASN A 1 87 ? 17.012 -6.894 -34.845 1.00 50.09 87 ASN A CA 1
ATOM 714 C C . ASN A 1 87 ? 16.845 -8.033 -35.877 1.00 50.09 87 ASN A C 1
ATOM 716 O O . ASN A 1 87 ? 17.752 -8.846 -36.046 1.00 50.09 87 ASN A O 1
ATOM 720 N N . SER A 1 88 ? 15.687 -8.123 -36.546 1.00 51.03 88 SER A N 1
ATOM 721 C CA . SER A 1 88 ? 15.371 -9.207 -37.496 1.00 51.03 88 SER A CA 1
ATOM 722 C C . SER A 1 88 ? 14.975 -8.748 -38.906 1.00 51.03 88 SER A C 1
ATOM 724 O O . SER A 1 88 ? 14.231 -9.444 -39.584 1.00 51.03 88 SER A O 1
ATOM 726 N N . GLU A 1 89 ? 15.504 -7.623 -39.390 1.00 52.62 89 GLU A N 1
ATOM 727 C CA . GLU A 1 89 ? 15.358 -7.210 -40.795 1.00 52.62 89 GLU A CA 1
ATOM 728 C C . GLU A 1 89 ? 16.649 -6.558 -41.313 1.00 52.62 89 GLU A C 1
ATOM 730 O O . GLU A 1 89 ? 16.748 -5.342 -41.349 1.00 52.62 89 GLU A O 1
ATOM 735 N N . ASP A 1 90 ? 17.654 -7.365 -41.669 1.00 52.56 90 ASP A N 1
ATOM 736 C CA . ASP A 1 90 ? 18.468 -7.158 -42.883 1.00 52.56 90 ASP A CA 1
ATOM 737 C C . ASP A 1 90 ? 19.380 -8.379 -43.088 1.00 52.56 90 ASP A C 1
ATOM 739 O O . ASP A 1 90 ? 20.513 -8.454 -42.609 1.00 52.56 90 ASP A O 1
ATOM 743 N N . MET A 1 91 ? 18.855 -9.410 -43.747 1.00 48.16 91 MET A N 1
ATOM 744 C CA . MET A 1 91 ? 19.691 -10.471 -44.297 1.00 48.16 91 MET A CA 1
ATOM 745 C C . MET A 1 91 ? 19.325 -10.591 -45.776 1.00 48.16 91 MET A C 1
ATOM 747 O O . MET A 1 91 ? 18.221 -11.049 -46.086 1.00 48.16 91 MET A O 1
ATOM 751 N N . PRO A 1 92 ? 20.188 -10.125 -46.699 1.00 53.78 92 PRO A N 1
ATOM 752 C CA . PRO A 1 92 ? 19.893 -10.177 -48.122 1.00 53.78 92 PRO A CA 1
ATOM 753 C C . PRO A 1 92 ? 19.727 -11.637 -48.570 1.00 53.78 92 PRO A C 1
ATOM 755 O O . PRO A 1 92 ? 20.378 -12.531 -48.015 1.00 53.78 92 PRO A O 1
ATOM 758 N N . PRO A 1 93 ? 18.862 -11.909 -49.565 1.00 47.75 93 PRO A N 1
ATOM 759 C CA . PRO A 1 93 ? 18.585 -13.268 -49.997 1.00 47.75 93 PRO A CA 1
ATOM 760 C C . PRO A 1 93 ? 19.874 -13.933 -50.481 1.00 47.75 93 PRO A C 1
ATOM 762 O O . PRO A 1 93 ? 20.571 -13.425 -51.361 1.00 47.75 93 PRO A O 1
ATOM 765 N N . ALA A 1 94 ? 20.185 -15.084 -49.884 1.00 45.47 94 ALA A N 1
ATOM 766 C CA . ALA A 1 94 ? 21.313 -15.917 -50.256 1.00 45.47 94 ALA A CA 1
ATOM 767 C C . ALA A 1 94 ? 21.218 -16.287 -51.744 1.00 45.47 94 ALA A C 1
ATOM 769 O O . ALA A 1 94 ? 20.347 -17.053 -52.164 1.00 45.47 94 ALA A O 1
ATOM 770 N N . ILE A 1 95 ? 22.136 -15.743 -52.543 1.00 53.09 95 ILE A N 1
ATOM 771 C CA . ILE A 1 95 ? 22.354 -16.156 -53.926 1.00 53.09 95 ILE A CA 1
ATOM 772 C C . ILE A 1 95 ? 22.824 -17.612 -53.868 1.00 53.09 95 ILE A C 1
ATOM 774 O O . ILE A 1 95 ? 23.938 -17.914 -53.445 1.00 53.09 95 ILE A O 1
ATOM 778 N N . SER A 1 96 ? 21.933 -18.526 -54.240 1.00 46.56 96 SER A N 1
ATOM 779 C CA . SER A 1 96 ? 22.238 -19.949 -54.359 1.00 46.56 96 SER A CA 1
ATOM 780 C C . SER A 1 96 ? 23.196 -20.166 -55.536 1.00 46.56 96 SER A C 1
ATOM 782 O O . SER A 1 96 ? 22.875 -19.730 -56.643 1.00 46.56 96 SER A O 1
ATOM 784 N N . PRO A 1 97 ? 24.337 -20.861 -55.374 1.00 45.03 97 PRO A N 1
ATOM 785 C CA . PRO A 1 97 ? 25.111 -21.311 -56.517 1.00 45.03 97 PRO A CA 1
ATOM 786 C C . PRO A 1 97 ? 24.424 -22.553 -57.097 1.00 45.03 97 PRO A C 1
ATOM 788 O O . PRO A 1 97 ? 24.544 -23.658 -56.564 1.00 45.03 97 PRO A O 1
ATOM 791 N N . ALA A 1 98 ? 23.679 -22.371 -58.188 1.00 46.25 98 ALA A N 1
ATOM 792 C CA . ALA A 1 98 ? 23.256 -23.481 -59.028 1.00 46.25 98 ALA A CA 1
ATOM 793 C C . ALA A 1 98 ? 24.521 -24.139 -59.602 1.00 46.25 98 ALA A C 1
ATOM 795 O O . ALA A 1 98 ? 25.241 -23.544 -60.402 1.00 46.25 98 ALA A O 1
ATOM 796 N N . LYS A 1 99 ? 24.828 -25.347 -59.122 1.00 49.78 99 LYS A N 1
ATOM 797 C CA . LYS A 1 99 ? 2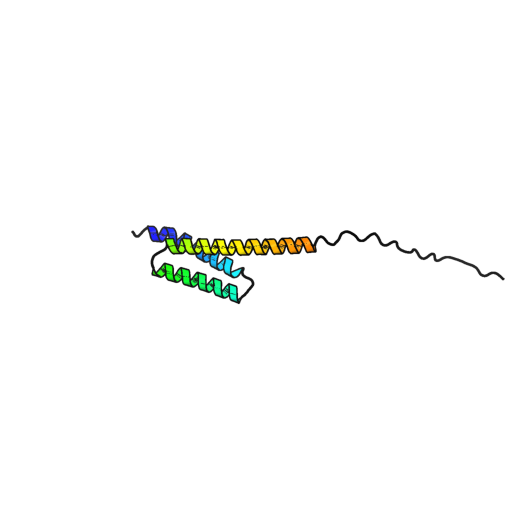5.881 -26.193 -59.681 1.00 49.78 99 LYS A CA 1
ATOM 798 C C . LYS A 1 99 ? 25.444 -26.623 -61.076 1.00 49.78 99 LYS A C 1
ATOM 800 O O . LYS A 1 99 ? 24.492 -27.384 -61.215 1.00 49.78 99 LYS A O 1
ATOM 805 N N . ASP A 1 100 ? 26.152 -26.118 -62.076 1.00 49.72 100 ASP A N 1
ATOM 806 C CA . ASP A 1 100 ? 26.126 -26.610 -63.445 1.00 49.72 100 ASP A CA 1
ATOM 807 C C . ASP A 1 100 ? 26.644 -28.058 -63.449 1.00 49.72 100 ASP A C 1
ATOM 809 O O . ASP A 1 100 ? 27.821 -28.328 -63.204 1.00 49.72 100 ASP A O 1
ATOM 813 N N . THR A 1 101 ? 25.732 -29.014 -63.613 1.00 56.88 101 THR A N 1
ATOM 814 C CA . THR A 1 101 ? 26.058 -30.421 -63.848 1.00 56.88 101 THR A CA 1
ATOM 815 C C . THR A 1 101 ? 25.462 -30.844 -65.178 1.00 56.88 101 THR A C 1
ATOM 817 O O . THR A 1 101 ? 24.267 -31.120 -65.271 1.00 56.88 101 THR A O 1
ATOM 820 N N . GLY A 1 102 ? 26.321 -30.935 -66.186 1.00 43.09 102 GLY A N 1
ATOM 821 C CA . GLY A 1 102 ? 26.044 -31.537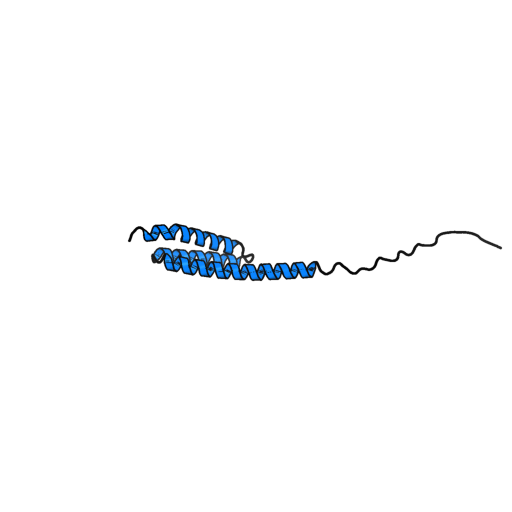 -67.488 1.00 43.09 102 GLY A CA 1
ATOM 822 C C . GLY A 1 102 ? 26.963 -30.914 -68.537 1.00 43.09 102 GLY A C 1
ATOM 823 O O . GLY A 1 102 ? 27.099 -29.709 -68.582 1.00 43.09 102 GLY A O 1
ATOM 824 N N . SER A 1 103 ? 27.636 -31.619 -69.435 1.00 49.69 103 SER A N 1
ATOM 825 C CA . SER A 1 103 ? 27.625 -33.025 -69.814 1.00 49.69 103 SER A CA 1
ATOM 826 C C . SER A 1 103 ? 28.746 -33.211 -70.855 1.00 49.69 103 SER A C 1
ATOM 828 O O . SER A 1 103 ? 28.959 -32.292 -71.635 1.00 49.69 103 SER A O 1
ATOM 830 N N . GLN A 1 104 ? 29.361 -34.406 -70.918 1.00 48.25 104 GLN A N 1
ATOM 831 C CA . GLN A 1 104 ? 29.996 -35.039 -72.106 1.00 48.25 104 GLN A CA 1
ATOM 832 C C . GLN A 1 104 ? 31.162 -34.294 -72.804 1.00 48.25 104 GLN A C 1
ATOM 834 O O . GLN A 1 104 ? 31.099 -33.117 -73.100 1.00 48.25 104 GLN A O 1
ATOM 839 N N . ARG A 1 105 ? 32.279 -34.912 -73.202 1.00 49.03 105 ARG A N 1
ATOM 840 C CA . ARG A 1 105 ? 32.539 -36.229 -73.818 1.00 49.03 105 ARG A CA 1
ATOM 841 C C . ARG A 1 105 ? 34.080 -36.404 -73.885 1.00 49.03 105 ARG A C 1
ATOM 843 O O . ARG A 1 105 ? 34.777 -35.392 -73.884 1.00 49.03 105 ARG A O 1
ATOM 850 N N . PRO A 1 106 ? 34.635 -37.624 -74.014 1.00 61.34 106 PRO A N 1
ATOM 851 C CA . PRO A 1 106 ? 36.062 -37.813 -74.261 1.00 61.34 106 PRO A CA 1
ATOM 852 C C . PRO A 1 106 ? 36.370 -37.645 -75.753 1.00 61.34 106 PRO A C 1
ATOM 854 O O . PRO A 1 106 ? 35.538 -37.970 -76.606 1.00 61.34 106 PRO A O 1
ATOM 857 N N . SER A 1 107 ? 37.557 -37.151 -76.096 1.00 54.03 107 SER A N 1
ATOM 858 C CA . SER A 1 107 ? 38.044 -37.147 -77.477 1.00 54.03 107 SER A CA 1
ATOM 859 C C . SER A 1 107 ? 39.567 -37.235 -77.518 1.00 54.03 107 SER A C 1
ATOM 861 O O . SER A 1 107 ? 40.229 -36.266 -77.168 1.00 54.03 107 SER A O 1
ATOM 863 N N . GLN A 1 108 ? 40.005 -38.405 -78.002 1.00 49.31 108 GLN A N 1
ATOM 864 C CA . GLN A 1 108 ? 41.221 -38.720 -78.770 1.00 49.31 108 GLN A CA 1
ATOM 865 C C . GLN A 1 108 ? 42.565 -38.584 -78.050 1.00 49.31 108 GLN A C 1
ATOM 867 O O . GLN A 1 108 ? 43.034 -37.450 -77.834 1.00 49.31 108 GLN A O 1
#

Sequence (108 aa):
VRQVGKQYRAEILSLYRRCLQSANRIPDESQRAMYLEYTRSGFRQSRELGEAKRALQDAKEQLERMNYYHSIREQKEREATAAASGNSEDMPPAISPAKDTGSQRPSQ

Foldseek 3Di:
DPPPLVVLPVVLVVLLVLQLVLLVPDPDPVSSVVSNVVSVVLSVVCVVVVVSVVSNVVSVVSNVVSVVVVVVVVVVVVVVVVVVVPPPPDDPDDPDPPDDDDDDDDDD

Radius of gyration: 31.39 Å; chains: 1; bounding box: 62×49×97 Å

InterPro domains:
  IPR008011 Complex 1 LYR protein domain [PF05347] (11-64)

pLDDT: mean 72.2, std 15.64, range [43.09, 92.88]

Organism: NCBI:txid210454

Secondary structure (DSSP, 8-state):
-TTHHHHHHHHHHHHHHHHHHHHHT-S-HHHHHHHHHHHHHHHHHHHHTT-HHHHHHHHHHHHHHHHHHHHHHHHHHHHHHHHHHTT---------------------